Protein AF-K1SFR7-F1 (afdb_monomer)

Structure (mmCIF, N/CA/C/O backbone):
data_AF-K1SFR7-F1
#
_entry.id   AF-K1SFR7-F1
#
loop_
_atom_site.group_PDB
_atom_site.id
_atom_site.type_symbol
_atom_site.label_atom_id
_atom_site.label_alt_id
_atom_si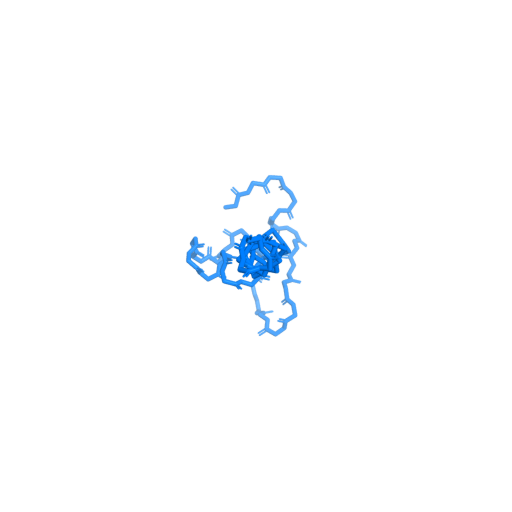te.label_comp_id
_atom_site.label_asym_id
_atom_site.label_entity_id
_atom_site.label_seq_id
_atom_site.pdbx_PDB_ins_code
_atom_site.Cartn_x
_atom_site.Cartn_y
_atom_site.Cartn_z
_atom_site.occupancy
_atom_site.B_iso_or_equiv
_atom_site.auth_seq_id
_atom_site.auth_comp_id
_atom_site.auth_asym_id
_atom_site.auth_atom_id
_atom_site.pdbx_PDB_model_num
ATOM 1 N N . GLY A 1 1 ? 7.252 5.169 -8.325 1.00 82.25 1 GLY A N 1
ATOM 2 C CA . GLY A 1 1 ? 7.511 4.091 -7.351 1.00 82.25 1 GLY A CA 1
ATOM 3 C C . GLY A 1 1 ? 8.561 4.478 -6.318 1.00 82.25 1 GLY A C 1
ATOM 4 O O . GLY A 1 1 ? 8.974 5.628 -6.299 1.00 82.25 1 GLY A O 1
ATOM 5 N N . PHE A 1 2 ?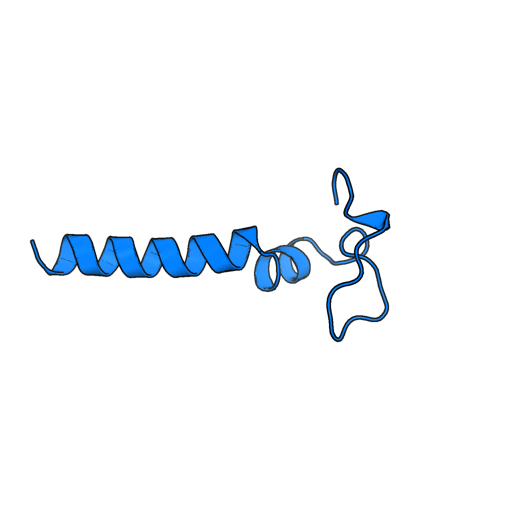 8.979 3.542 -5.467 1.00 92.50 2 PHE A N 1
ATOM 6 C CA . PHE A 1 2 ? 10.125 3.593 -4.554 1.00 92.50 2 PHE A CA 1
ATOM 7 C C . PHE A 1 2 ? 10.620 2.160 -4.268 1.00 92.50 2 PHE A C 1
ATOM 9 O O . PHE A 1 2 ? 9.872 1.201 -4.451 1.00 92.50 2 PHE A O 1
ATOM 16 N N . GLY A 1 3 ? 11.862 1.997 -3.800 1.00 95.38 3 GLY A N 1
ATOM 17 C CA . GLY A 1 3 ? 12.398 0.682 -3.423 1.00 95.38 3 GLY A CA 1
ATOM 18 C C . GLY A 1 3 ? 12.340 -0.338 -4.568 1.00 95.38 3 GLY A C 1
ATOM 19 O O . GLY A 1 3 ? 12.800 -0.055 -5.670 1.00 95.38 3 GLY A O 1
ATOM 20 N N . TYR A 1 4 ? 11.750 -1.507 -4.305 1.00 96.19 4 TYR A N 1
ATOM 21 C CA . TYR A 1 4 ? 11.660 -2.631 -5.250 1.00 96.19 4 TYR A CA 1
ATOM 22 C C . TYR A 1 4 ? 10.576 -2.493 -6.328 1.00 96.19 4 TYR A C 1
ATOM 24 O O . TYR A 1 4 ? 10.408 -3.397 -7.142 1.00 96.19 4 TYR A O 1
ATOM 32 N N . ASP A 1 5 ? 9.842 -1.382 -6.372 1.00 96.38 5 ASP A N 1
ATOM 33 C CA . ASP A 1 5 ? 8.798 -1.184 -7.379 1.00 96.38 5 ASP A CA 1
ATOM 34 C C . ASP A 1 5 ? 9.244 -1.420 -8.840 1.00 96.38 5 ASP A C 1
ATOM 36 O O . ASP A 1 5 ? 8.434 -1.964 -9.588 1.00 96.38 5 ASP A O 1
ATOM 40 N N . PRO A 1 6 ? 10.473 -1.057 -9.283 1.00 97.75 6 PRO A N 1
ATOM 41 C CA . PRO A 1 6 ? 10.884 -1.264 -10.677 1.00 97.75 6 PRO A CA 1
ATOM 42 C C . PRO A 1 6 ? 11.047 -2.731 -11.087 1.00 97.75 6 PRO A C 1
ATOM 44 O O . PRO A 1 6 ? 11.095 -3.019 -12.276 1.00 97.75 6 PRO A O 1
ATOM 47 N N . VAL A 1 7 ? 11.152 -3.655 -10.126 1.00 97.38 7 VAL A N 1
ATOM 48 C CA . VAL A 1 7 ? 11.351 -5.094 -10.390 1.00 97.38 7 VAL A CA 1
ATOM 49 C C . VAL A 1 7 ? 10.135 -5.943 -10.025 1.00 97.38 7 VAL A C 1
ATOM 51 O O . VAL A 1 7 ? 10.134 -7.147 -10.262 1.00 97.38 7 VAL A O 1
ATOM 54 N N . PHE A 1 8 ? 9.099 -5.339 -9.442 1.00 96.88 8 PHE A N 1
ATOM 55 C CA . PHE A 1 8 ? 7.882 -6.042 -9.059 1.00 96.88 8 PHE A CA 1
ATOM 56 C C . PHE A 1 8 ? 6.789 -5.815 -10.101 1.00 96.88 8 PHE A C 1
ATOM 58 O O . PHE A 1 8 ? 6.232 -4.721 -10.193 1.00 96.88 8 PHE A O 1
ATOM 65 N N . GLN A 1 9 ? 6.463 -6.856 -10.860 1.00 97.00 9 GLN A N 1
ATOM 66 C CA . GLN A 1 9 ? 5.337 -6.869 -11.789 1.00 97.00 9 GLN A CA 1
ATOM 67 C C . GLN A 1 9 ? 4.094 -7.428 -11.076 1.00 97.00 9 GLN A C 1
ATOM 69 O O . GLN A 1 9 ? 4.137 -8.570 -10.617 1.00 97.00 9 GLN A O 1
ATOM 74 N N . PRO A 1 10 ? 3.001 -6.654 -10.942 1.00 95.62 10 PRO A N 1
ATOM 75 C CA . PRO A 1 10 ? 1.760 -7.169 -10.386 1.00 95.62 10 PRO A CA 1
ATOM 76 C C . PRO A 1 10 ? 1.041 -8.097 -11.368 1.00 95.62 10 PRO A C 1
ATOM 78 O O . PRO A 1 10 ? 1.078 -7.894 -12.584 1.00 95.62 10 PRO A O 1
ATOM 81 N N . ASP A 1 11 ? 0.322 -9.077 -10.825 1.00 95.44 11 ASP A N 1
ATOM 82 C CA . ASP A 1 11 ? -0.480 -10.012 -11.613 1.00 95.44 11 ASP A CA 1
ATOM 83 C C . ASP A 1 11 ? -1.492 -9.273 -12.499 1.00 95.44 11 ASP A C 1
ATOM 85 O O . ASP A 1 11 ? -2.193 -8.363 -12.053 1.00 95.44 11 ASP A O 1
ATOM 89 N N . GLY A 1 12 ? -1.574 -9.675 -13.769 1.00 94.94 12 GLY A N 1
ATOM 90 C CA . GLY A 1 12 ? -2.478 -9.067 -14.751 1.00 94.94 12 GLY A CA 1
ATOM 91 C C . GLY A 1 12 ? -1.976 -7.764 -15.382 1.00 94.94 12 GLY A C 1
ATOM 92 O O . GLY A 1 12 ? -2.662 -7.219 -16.245 1.00 94.94 12 GLY A O 1
ATOM 93 N N . TYR A 1 13 ? -0.785 -7.284 -15.017 1.00 96.00 13 TYR A N 1
ATOM 94 C CA . TYR A 1 13 ? -0.150 -6.120 -15.635 1.00 96.00 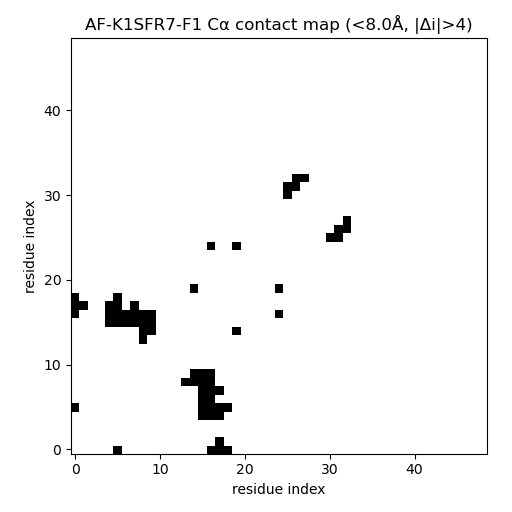13 TYR A CA 1
ATOM 95 C C . TYR A 1 13 ? 1.067 -6.538 -16.455 1.00 96.00 13 TYR A C 1
ATOM 97 O O . TYR A 1 13 ? 1.772 -7.480 -16.109 1.00 96.00 13 TYR A O 1
ATOM 105 N N . ALA A 1 14 ? 1.330 -5.814 -17.543 1.00 96.75 14 ALA A N 1
ATOM 106 C CA . ALA A 1 14 ? 2.502 -6.019 -18.399 1.00 96.75 14 ALA A CA 1
ATOM 107 C C . ALA A 1 14 ? 3.680 -5.089 -18.044 1.00 96.75 14 ALA A C 1
ATOM 109 O O . ALA A 1 14 ? 4.666 -5.044 -18.773 1.00 96.75 14 ALA A O 1
ATOM 110 N N . CYS A 1 15 ? 3.566 -4.329 -16.953 1.00 96.50 15 CYS A N 1
ATOM 111 C CA . CYS A 1 15 ? 4.559 -3.363 -16.493 1.00 96.50 15 CYS A CA 1
ATOM 112 C C . CYS A 1 15 ? 4.816 -3.511 -14.988 1.00 96.50 15 CYS A C 1
ATOM 114 O O . CYS A 1 15 ? 4.042 -4.141 -14.265 1.00 96.50 15 CYS A O 1
ATOM 116 N N . SER A 1 16 ? 5.915 -2.931 -14.514 1.00 97.69 16 SER A N 1
ATOM 117 C CA . SER A 1 16 ? 6.287 -2.921 -13.100 1.0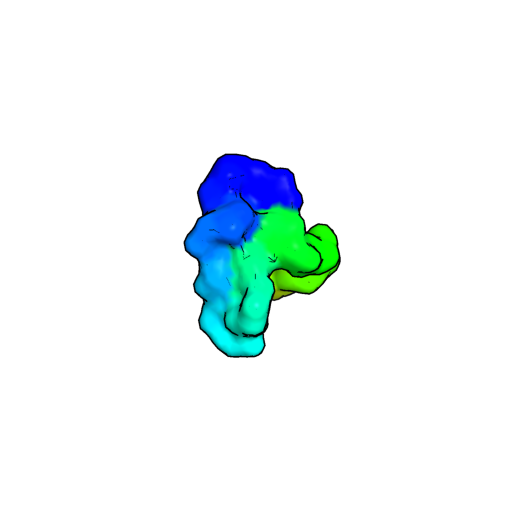0 97.69 16 SER A CA 1
ATOM 118 C C . SER A 1 16 ? 5.422 -1.960 -12.272 1.00 97.69 16 SER A C 1
ATOM 120 O O . SER A 1 16 ? 4.849 -0.991 -12.774 1.00 97.69 16 SER A O 1
ATOM 122 N N . MET A 1 17 ? 5.393 -2.155 -10.951 1.00 97.19 17 MET A N 1
ATOM 123 C CA . MET A 1 17 ? 4.759 -1.232 -9.999 1.00 97.19 17 MET A CA 1
ATOM 124 C C . MET A 1 17 ? 5.311 0.197 -10.084 1.00 97.19 17 MET A C 1
ATOM 126 O O . MET A 1 17 ? 4.632 1.136 -9.662 1.00 97.19 17 MET A O 1
ATOM 130 N N . ALA A 1 18 ? 6.543 0.385 -10.574 1.00 97.19 18 ALA A N 1
ATOM 131 C CA . ALA A 1 18 ? 7.130 1.712 -10.737 1.00 97.19 18 ALA A CA 1
ATOM 132 C C . ALA A 1 18 ? 6.528 2.494 -11.909 1.00 97.19 18 ALA A C 1
ATOM 134 O O . ALA A 1 18 ? 6.548 3.725 -11.852 1.00 97.19 18 ALA A O 1
ATOM 135 N N . GLU A 1 19 ? 6.009 1.792 -12.918 1.00 97.69 19 GLU A N 1
ATOM 136 C CA . GLU A 1 19 ? 5.458 2.351 -14.159 1.00 97.69 19 GLU A CA 1
ATOM 137 C C . GLU A 1 19 ? 3.956 2.654 -14.069 1.00 97.69 19 GLU A C 1
ATOM 139 O O . GLU A 1 19 ? 3.433 3.424 -14.872 1.00 97.69 19 GLU A O 1
ATOM 144 N N . LEU A 1 20 ? 3.257 2.084 -13.085 1.00 96.25 20 LEU A N 1
ATOM 145 C CA . LEU A 1 20 ? 1.853 2.398 -12.823 1.00 96.25 20 LEU A CA 1
ATOM 146 C C . LEU A 1 20 ? 1.678 3.852 -12.376 1.00 96.25 20 LEU A C 1
ATOM 148 O O . LEU A 1 20 ? 2.482 4.383 -11.598 1.00 96.25 20 LEU A O 1
ATOM 152 N N . ARG A 1 21 ? 0.565 4.478 -12.780 1.00 96.12 21 ARG A N 1
ATOM 153 C CA . ARG A 1 21 ? 0.187 5.782 -12.224 1.00 96.12 21 ARG A CA 1
ATOM 154 C C . ARG A 1 21 ? -0.062 5.655 -10.717 1.00 96.12 21 ARG A C 1
ATOM 156 O O . ARG A 1 21 ? -0.478 4.587 -10.253 1.00 96.12 21 ARG A O 1
ATOM 163 N N . PRO A 1 22 ? 0.158 6.721 -9.925 1.00 93.69 22 PRO A N 1
ATOM 164 C CA . PRO A 1 22 ? -0.037 6.675 -8.477 1.00 93.69 22 PRO A CA 1
ATOM 165 C C . PRO A 1 22 ? -1.410 6.137 -8.058 1.00 93.69 22 PRO A C 1
ATOM 167 O O . PRO A 1 22 ? -1.507 5.379 -7.093 1.00 93.69 22 PRO A O 1
ATOM 170 N N . GLU A 1 23 ? -2.464 6.483 -8.792 1.00 94.00 23 GLU A N 1
ATOM 171 C CA . GLU A 1 23 ? -3.840 6.062 -8.528 1.00 94.00 23 GLU A CA 1
ATOM 172 C C . GLU A 1 23 ? -4.022 4.559 -8.770 1.00 94.00 23 GLU A C 1
ATOM 174 O O . GLU A 1 23 ? -4.587 3.862 -7.925 1.00 94.00 23 GLU A O 1
ATOM 179 N N . GLU A 1 24 ? -3.48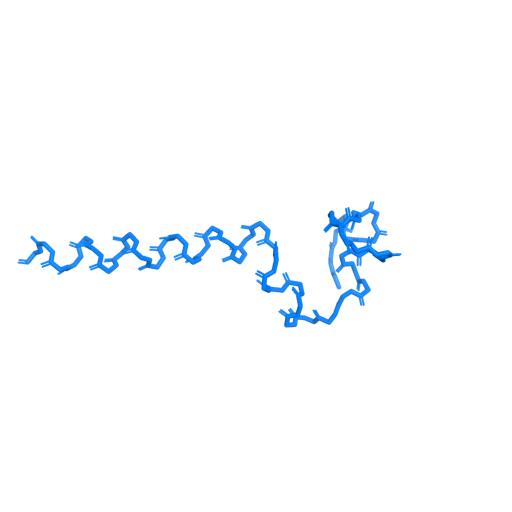6 4.044 -9.879 1.00 94.19 24 GLU A N 1
ATOM 180 C CA . GLU A 1 24 ? -3.524 2.619 -10.235 1.00 94.19 24 GLU A CA 1
ATOM 181 C C . GLU A 1 24 ? -2.748 1.793 -9.215 1.00 94.19 24 GLU A C 1
ATOM 183 O O . GLU A 1 24 ? -3.271 0.828 -8.656 1.00 94.19 24 GLU A O 1
ATOM 188 N N . LYS A 1 25 ? -1.531 2.239 -8.883 1.00 94.69 25 LYS A N 1
ATOM 189 C CA . LYS A 1 25 ? -0.712 1.620 -7.845 1.00 94.69 25 LYS A CA 1
ATOM 190 C C . LYS A 1 25 ? -1.446 1.596 -6.503 1.00 94.69 25 LYS A C 1
ATOM 192 O O . LYS A 1 25 ? -1.480 0.565 -5.836 1.00 94.69 25 LYS A O 1
ATOM 197 N N . ASN A 1 26 ? -2.041 2.710 -6.079 1.00 93.25 26 ASN A N 1
ATOM 198 C CA . ASN A 1 26 ? -2.761 2.776 -4.806 1.00 93.25 26 ASN A CA 1
ATOM 199 C C . ASN A 1 26 ? -3.997 1.867 -4.790 1.00 93.25 26 ASN A C 1
ATOM 201 O O . ASN A 1 26 ? -4.312 1.305 -3.741 1.00 93.25 26 ASN A O 1
ATOM 205 N N . ALA A 1 27 ? -4.664 1.687 -5.933 1.00 94.00 27 ALA A N 1
ATOM 206 C CA . ALA A 1 27 ? -5.838 0.834 -6.046 1.00 94.00 27 ALA A CA 1
ATOM 207 C C . ALA A 1 27 ? -5.523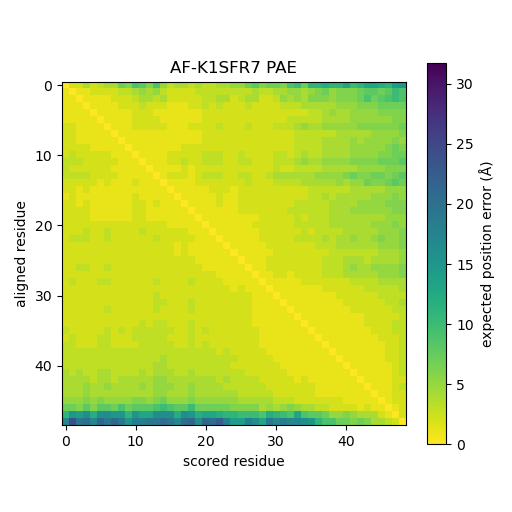 -0.653 -5.819 1.00 94.00 27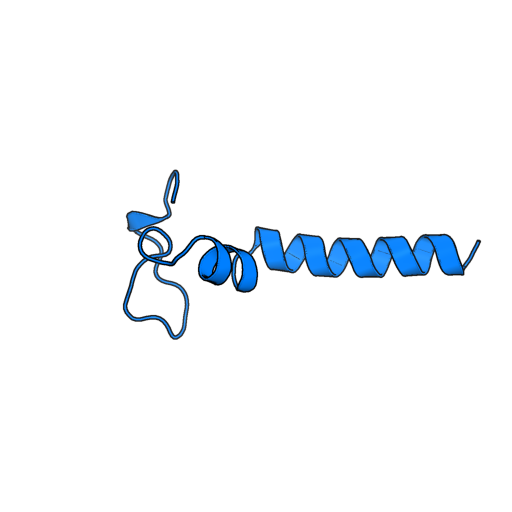 ALA A C 1
ATOM 209 O O . ALA A 1 27 ? -6.341 -1.326 -5.186 1.00 94.00 27 ALA A O 1
ATOM 210 N N . ILE A 1 28 ? -4.358 -1.128 -6.286 1.00 94.94 28 ILE A N 1
ATOM 211 C CA . ILE A 1 28 ? -3.968 -2.551 -6.253 1.00 94.94 28 ILE A CA 1
ATOM 212 C C . ILE A 1 28 ? -2.874 -2.897 -5.232 1.00 94.94 28 ILE A C 1
ATOM 214 O O . ILE A 1 28 ? -2.624 -4.072 -4.974 1.00 94.94 28 ILE A O 1
ATOM 218 N N . SER A 1 29 ? -2.178 -1.907 -4.665 1.00 95.25 29 SER A N 1
ATOM 219 C CA . SER A 1 29 ? -1.040 -2.172 -3.776 1.00 95.25 29 SER A CA 1
ATOM 220 C C . SER A 1 29 ? -1.452 -2.917 -2.504 1.00 95.25 29 SER A C 1
ATOM 222 O O . SER A 1 29 ? -2.519 -2.670 -1.939 1.00 95.25 29 SER A O 1
ATOM 224 N N . HIS A 1 30 ? -0.541 -3.746 -1.985 1.00 95.31 30 HIS A N 1
ATOM 225 C CA . HIS A 1 30 ? -0.695 -4.420 -0.690 1.00 95.31 30 HIS A CA 1
ATOM 226 C C . HIS A 1 30 ? -1.089 -3.435 0.423 1.00 95.31 30 HIS A C 1
ATOM 228 O O . HIS A 1 30 ? -2.012 -3.692 1.191 1.00 95.31 30 HIS A O 1
ATOM 234 N N . ARG A 1 31 ? -0.449 -2.258 0.453 1.00 95.50 31 ARG A N 1
ATOM 235 C CA . ARG A 1 31 ? -0.747 -1.189 1.411 1.00 95.50 31 ARG A CA 1
ATOM 236 C C . ARG A 1 31 ? -2.159 -0.635 1.224 1.00 95.50 31 ARG A C 1
ATOM 238 O O . ARG A 1 31 ? -2.872 -0.463 2.205 1.00 95.50 31 ARG A O 1
ATOM 245 N N . GLY A 1 32 ? -2.561 -0.353 -0.015 1.00 94.38 32 GLY A N 1
ATOM 246 C CA . GLY A 1 32 ? -3.903 0.143 -0.323 1.00 94.38 32 GLY A CA 1
ATOM 247 C C . GLY A 1 32 ? -4.988 -0.843 0.106 1.00 94.38 32 GLY A C 1
ATOM 248 O O . GLY A 1 32 ? -5.951 -0.448 0.759 1.00 94.38 32 GLY A O 1
ATOM 249 N N . ASN A 1 33 ? -4.800 -2.131 -0.183 1.00 95.69 33 ASN A N 1
ATOM 250 C CA . ASN A 1 33 ? -5.731 -3.187 0.214 1.00 95.69 33 ASN A CA 1
ATOM 251 C C . ASN A 1 33 ? -5.805 -3.354 1.739 1.00 95.69 33 ASN A C 1
ATOM 253 O O . ASN A 1 33 ? -6.904 -3.389 2.289 1.00 95.69 33 ASN A O 1
ATOM 257 N N . ALA A 1 34 ? -4.665 -3.359 2.435 1.00 98.06 34 ALA A N 1
ATOM 258 C CA . ALA A 1 34 ? -4.633 -3.426 3.896 1.00 98.06 34 ALA A CA 1
ATOM 259 C C . ALA A 1 34 ? -5.348 -2.231 4.552 1.00 98.06 34 ALA A C 1
ATOM 261 O O . ALA A 1 34 ? -6.108 -2.411 5.500 1.00 98.06 34 ALA A O 1
ATOM 262 N N . LEU A 1 35 ? -5.162 -1.015 4.025 1.00 97.31 35 LEU A N 1
ATOM 263 C CA . LEU A 1 35 ? -5.840 0.178 4.541 1.00 97.31 35 LEU A CA 1
ATOM 264 C C . LEU A 1 35 ? -7.351 0.163 4.284 1.00 97.31 35 LEU A C 1
ATOM 266 O O . LEU A 1 35 ? -8.104 0.658 5.120 1.00 97.31 35 LEU A O 1
ATOM 270 N N . LYS A 1 36 ? -7.809 -0.409 3.162 1.00 96.62 36 LYS A N 1
ATOM 271 C CA . LYS A 1 36 ? -9.246 -0.617 2.917 1.00 96.62 36 LYS A CA 1
ATOM 272 C C . LYS A 1 36 ? -9.842 -1.539 3.980 1.00 96.62 36 LYS A C 1
ATOM 274 O O . LYS A 1 36 ? -10.848 -1.175 4.570 1.00 96.62 36 LYS A O 1
ATOM 279 N N . ILE A 1 37 ? -9.190 -2.667 4.269 1.00 98.00 37 ILE A N 1
ATOM 280 C CA . ILE A 1 37 ? -9.626 -3.599 5.322 1.00 98.00 37 ILE A CA 1
ATOM 281 C C . ILE A 1 37 ? -9.648 -2.891 6.680 1.00 98.00 37 ILE A C 1
ATOM 283 O O . ILE A 1 37 ? -10.676 -2.879 7.347 1.00 98.00 37 ILE A O 1
ATOM 287 N N . LEU A 1 38 ? -8.554 -2.218 7.050 1.00 98.12 38 LEU A N 1
ATOM 288 C CA . LEU A 1 38 ? -8.461 -1.484 8.314 1.00 98.12 38 LEU A CA 1
ATOM 289 C C . LEU A 1 38 ? -9.585 -0.453 8.476 1.00 98.12 38 LEU A C 1
ATOM 291 O O . LEU A 1 38 ? -10.130 -0.304 9.564 1.00 98.12 38 LEU A O 1
ATOM 295 N N . LYS A 1 39 ? -9.938 0.267 7.407 1.00 97.94 39 LYS A N 1
ATOM 296 C CA . LYS A 1 39 ? -11.025 1.251 7.437 1.00 97.94 39 LYS A CA 1
ATOM 297 C C . LYS A 1 39 ? -12.368 0.604 7.791 1.00 97.94 39 LYS A C 1
ATOM 299 O O . LYS A 1 39 ? -13.118 1.178 8.578 1.00 97.94 39 LYS A O 1
ATOM 304 N N . GLU A 1 40 ? -12.667 -0.556 7.215 1.00 98.06 40 GLU A N 1
ATOM 305 C CA . GLU A 1 40 ? -13.906 -1.286 7.494 1.00 98.06 40 GLU A CA 1
ATOM 306 C C . GLU A 1 40 ? -13.926 -1.812 8.934 1.00 98.06 40 GLU A C 1
ATOM 308 O O . GLU A 1 40 ? -14.912 -1.607 9.637 1.00 98.06 40 GLU A O 1
ATOM 313 N N . GLU A 1 41 ? -12.813 -2.378 9.407 1.00 98.12 41 GLU A N 1
ATOM 314 C CA . GLU A 1 41 ? -12.671 -2.847 10.792 1.00 98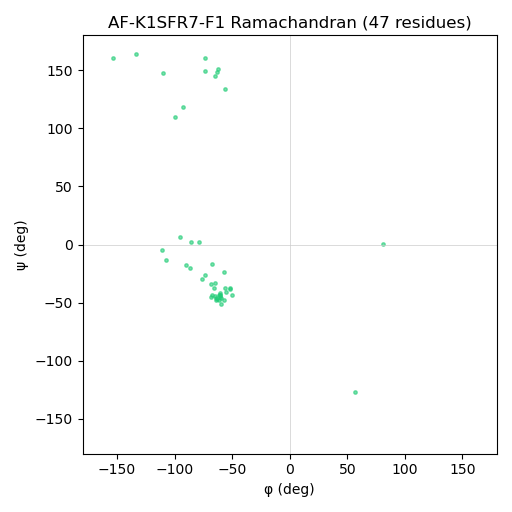.12 41 GLU A CA 1
ATOM 315 C C . GLU A 1 41 ? -12.841 -1.712 11.807 1.00 98.12 41 GLU A C 1
ATOM 317 O O . GLU A 1 41 ? -13.565 -1.854 12.791 1.00 98.12 41 GLU A O 1
ATOM 322 N N . LEU A 1 42 ? -12.235 -0.547 11.551 1.00 98.31 42 LEU A N 1
ATOM 323 C CA . LEU A 1 42 ? -12.418 0.632 12.398 1.00 98.31 42 LEU A CA 1
ATOM 324 C C . LEU A 1 42 ? -13.880 1.079 12.422 1.00 98.31 42 LEU A C 1
ATOM 326 O O . LEU A 1 42 ? -14.399 1.393 13.490 1.00 98.31 42 LEU A O 1
ATOM 330 N N . ARG A 1 43 ? -14.560 1.095 11.269 1.00 98.06 43 ARG A N 1
ATOM 331 C CA . ARG A 1 43 ? -15.984 1.448 11.213 1.00 98.06 43 ARG A CA 1
ATOM 332 C C . ARG A 1 43 ? -16.819 0.493 12.064 1.00 98.06 43 ARG A C 1
ATOM 334 O O . ARG A 1 43 ? -17.648 0.970 12.829 1.00 98.06 43 ARG A O 1
ATOM 341 N N . ASN A 1 44 ? -16.585 -0.814 11.950 1.00 97.44 44 ASN A N 1
ATOM 342 C CA . ASN A 1 44 ? -17.303 -1.826 12.726 1.00 97.44 44 ASN A CA 1
ATOM 343 C C . ASN A 1 44 ? -17.037 -1.655 14.230 1.00 97.44 44 ASN A C 1
ATOM 345 O O . ASN A 1 44 ? -17.974 -1.555 15.013 1.00 97.44 44 ASN A O 1
ATOM 349 N N . TYR A 1 45 ? -15.770 -1.479 14.619 1.00 97.25 45 TYR A N 1
ATOM 350 C CA . TYR A 1 45 ? -15.375 -1.260 16.013 1.00 97.25 45 TYR A CA 1
ATOM 351 C C . TYR A 1 45 ? -16.078 -0.064 16.675 1.00 97.25 45 TYR A C 1
ATOM 353 O O . TYR A 1 45 ? -16.384 -0.111 17.864 1.00 97.25 45 TYR A O 1
ATOM 361 N N . TYR A 1 46 ? -16.307 1.022 15.929 1.00 97.31 46 TYR A N 1
ATOM 362 C CA . TYR A 1 46 ? -17.021 2.198 16.437 1.00 97.31 46 TYR A CA 1
ATOM 363 C C . TYR A 1 46 ? -18.544 2.108 16.300 1.00 97.31 46 TYR A C 1
ATOM 365 O O . TYR A 1 46 ? -19.227 2.845 16.999 1.00 97.31 46 TYR A O 1
ATOM 373 N N . ALA A 1 47 ? -19.075 1.260 15.417 1.00 94.81 47 ALA A N 1
ATOM 374 C CA . ALA A 1 47 ? -20.516 1.037 15.290 1.00 94.81 47 ALA A CA 1
ATOM 375 C C . ALA A 1 47 ? -21.074 0.157 16.422 1.00 94.81 47 ALA A C 1
ATOM 377 O O . ALA A 1 47 ? -22.228 0.324 16.803 1.00 94.81 47 ALA A O 1
ATOM 378 N N . ASP A 1 48 ? -20.247 -0.743 16.963 1.00 87.00 48 ASP A N 1
ATOM 379 C CA . ASP A 1 48 ? -20.595 -1.637 18.076 1.00 87.00 48 ASP A CA 1
ATOM 380 C C . ASP A 1 48 ? -20.384 -0.997 19.469 1.00 87.00 48 ASP A C 1
ATOM 382 O O . ASP A 1 48 ? -20.583 -1.656 20.493 1.00 87.00 48 ASP A O 1
ATOM 386 N N . LYS A 1 49 ? -19.960 0.273 19.522 1.00 68.38 49 LYS A N 1
ATOM 387 C CA . LYS A 1 49 ? -19.853 1.080 20.748 1.00 68.38 49 LYS A CA 1
ATOM 388 C C . LYS A 1 49 ? -21.037 2.020 20.904 1.00 68.38 49 LYS A C 1
ATO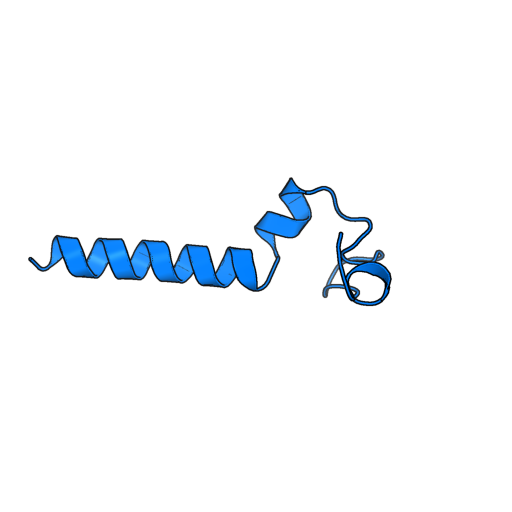M 390 O O . LYS A 1 49 ? -21.459 2.194 22.068 1.00 68.38 49 LYS A O 1
#

InterPro domains:
  IPR002637 RdgB/HAM1 [PF01725] (1-40)
  IPR002637 RdgB/HAM1 [PTHR11067] (1-44)
  IPR029001 Inosine triphosphate pyrophosphatase-like [G3DSA:3.90.950.10] (1-47)
  IPR029001 Inosine triphosphate pyrophosphatase-like [SSF52972] (1-44)

Sequence (49 aa):
GFGYDPVFQPDGYACSMAELRPEEKNAISHRGNALKILKEELRNYYADK

Organism: NCBI:txid408170

Secondary structure (DSSP, 8-state):
--TTGGG-PPTT-SS-TTTS-HHHHHHHSHHHHHHHHHHHHHHHHHH--

Radius of gyration: 14.35 Å; Cα contacts (8 Å, |Δi|>4): 32; chains: 1; bounding box: 33×17×39 Å

pLDDT: mean 95.2, std 4.75, range [68.38, 98.31]

Mean predicted aligned error: 3.03 Å

Solvent-accessible surface area (backbone atoms only — not comparable to full-atom values): 2936 Å² total; per-residue (Å²): 101,65,89,66,22,72,78,39,61,49,90,96,51,98,50,29,47,33,74,45,54,72,68,60,38,44,70,71,30,73,67,38,51,51,52,54,52,49,51,53,51,52,51,50,62,61,70,80,104

Foldseek 3Di:
DDDCQQVDDDPPDPGGLVPDDPVRNLCPPPVNVVVVVVVVVVVVVVVVD